Protein AF-A0A970LFM9-F1 (afdb_monomer)

Nearest PDB structures (foldseek):
  8j2d-assembly1_A  TM=4.042E-01  e=2.707E+00  Chloroflexus aurantiacus J-10-fl
  8hi5-assembly1_A  TM=4.735E-01  e=9.736E+00  Roseiflexus castenholzii DSM 13941

Mean predicted aligned error: 2.24 Å

pLDDT: mean 96.26, std 2.27, range [84.19, 98.38]

Radius of gyration: 11.84 Å; Cα contacts (8 Å, |Δi|>4): 134; chains: 1; bounding box: 28×26×28 Å

Solvent-accessible surface area (backbone atoms only — not comparable to full-atom values): 5289 Å² total; per-resi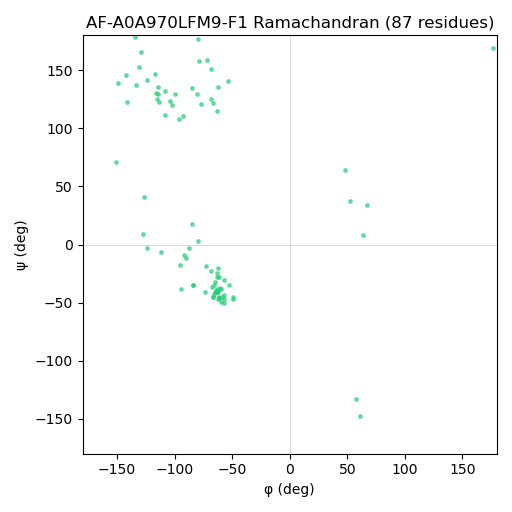due (Å²): 87,78,44,73,55,65,86,66,98,49,73,76,82,47,54,92,70,30,78,80,21,43,31,35,40,37,49,22,64,87,40,58,71,66,59,52,53,51,52,29,56,76,66,75,43,69,37,61,27,40,34,38,38,64,76,14,68,69,47,74,74,36,48,65,64,50,50,54,56,45,35,75,74,52,45,88,35,50,45,81,63,58,90,89,68,82,87,86,133

Foldseek 3Di:
DEAEDPDDPAPVVCLVVQDAAQEYEDEPQPHQPLVNLVVCVVSVRQHVAYEYDNDHPVCVVCVPVSVVSVCVRQNPRYDHDDPPDDDDD

Secondary structure (DSSP, 8-state):
-EEE--S-S-GGGTGGG-TT-SEEEEE-SSS-HHHHHHHHHHTT---SEEEEES--HHHHH-HHHHHHHHHHHHGGGEEE--TT-----

Sequence (89 aa):
KVVFSGDTGGVGELLPLLEGCDLLLMETGHHLPVEVVRQLQAADLLPGLLGFIHHGRAILNDREGQMQQLHALLGDRVVILEDATTLTV

Structure (mmCIF, N/CA/C/O backbone):
data_AF-A0A970LFM9-F1
#
_entry.id   AF-A0A970LFM9-F1
#
loop_
_atom_site.group_PDB
_atom_site.id
_atom_site.type_symbol
_atom_site.label_atom_id
_atom_site.label_alt_id
_atom_site.label_comp_id
_atom_site.label_asym_id
_atom_site.label_entity_id
_atom_site.label_seq_id
_atom_site.pdbx_PDB_ins_code
_atom_site.Cartn_x
_atom_site.Cartn_y
_atom_site.Cartn_z
_atom_site.occupancy
_atom_site.B_iso_or_equiv
_atom_site.auth_seq_id
_atom_site.auth_comp_id
_atom_site.auth_asym_id
_atom_site.auth_atom_id
_atom_site.pdbx_PDB_model_num
ATOM 1 N N . LYS A 1 1 ? -13.839 -3.329 5.237 1.00 96.31 1 LYS A N 1
ATOM 2 C CA . LYS A 1 1 ? -13.734 -1.981 4.644 1.00 96.31 1 LYS A CA 1
ATOM 3 C C . LYS A 1 1 ? -12.494 -1.888 3.766 1.00 96.31 1 LYS A C 1
ATOM 5 O O . LYS A 1 1 ? -11.402 -2.160 4.244 1.00 96.31 1 LYS A O 1
ATOM 10 N N . VAL A 1 2 ? -12.673 -1.478 2.509 1.00 98.06 2 VAL A N 1
ATOM 11 C CA . VAL A 1 2 ? -11.581 -1.227 1.556 1.00 98.06 2 VAL A CA 1
ATOM 12 C C . VAL A 1 2 ? -11.457 0.279 1.333 1.00 98.06 2 VAL A C 1
ATOM 14 O O . VAL A 1 2 ? -12.469 0.941 1.106 1.00 98.06 2 VAL A O 1
ATOM 17 N N . VAL A 1 3 ? -10.238 0.810 1.406 1.00 98.25 3 VAL A N 1
ATOM 18 C CA . VAL A 1 3 ? -9.914 2.215 1.126 1.00 98.25 3 VAL A CA 1
ATOM 19 C C . VAL A 1 3 ? -8.987 2.269 -0.082 1.00 98.25 3 VAL A C 1
ATOM 21 O O . VAL A 1 3 ? -7.991 1.555 -0.137 1.00 98.25 3 VAL A O 1
ATOM 24 N N . PHE A 1 4 ? -9.320 3.120 -1.047 1.00 97.75 4 PHE A N 1
ATOM 25 C CA . PHE A 1 4 ? -8.519 3.374 -2.240 1.00 97.75 4 PHE A CA 1
ATOM 26 C C . PHE A 1 4 ? -8.013 4.812 -2.187 1.00 97.75 4 PHE A C 1
ATOM 28 O O . PHE A 1 4 ? -8.829 5.725 -2.067 1.00 97.75 4 PHE A O 1
ATOM 35 N N . SER A 1 5 ? -6.695 5.015 -2.242 1.00 97.44 5 SER A N 1
ATOM 36 C CA . SER A 1 5 ? -6.099 6.341 -2.053 1.00 97.44 5 SER A CA 1
ATOM 37 C C . SER A 1 5 ? -6.462 7.324 -3.163 1.00 97.44 5 SER A C 1
ATOM 39 O O . SER A 1 5 ? -6.606 8.510 -2.893 1.00 97.44 5 SER A O 1
ATOM 41 N N . GLY A 1 6 ? -6.598 6.847 -4.407 1.00 95.12 6 GLY A N 1
ATOM 42 C CA . GLY A 1 6 ? -6.393 7.724 -5.562 1.00 95.12 6 GLY A CA 1
ATOM 43 C C . GLY A 1 6 ? -4.960 8.261 -5.551 1.00 95.12 6 GLY A C 1
ATOM 44 O O . GLY A 1 6 ? -4.073 7.578 -5.037 1.00 95.12 6 GLY A O 1
ATOM 45 N N . ASP A 1 7 ? -4.769 9.480 -6.042 1.00 94.44 7 ASP A N 1
ATOM 46 C CA . ASP A 1 7 ? -3.514 10.220 -5.893 1.00 94.44 7 ASP A CA 1
ATOM 47 C C . ASP A 1 7 ? -3.677 11.212 -4.735 1.00 94.44 7 ASP A C 1
ATOM 49 O O . ASP A 1 7 ? -4.666 11.952 -4.693 1.00 94.44 7 ASP A O 1
ATOM 53 N N . THR A 1 8 ? -2.740 11.228 -3.788 1.00 94.31 8 THR A N 1
ATOM 54 C CA . THR A 1 8 ? -2.850 12.029 -2.559 1.00 94.31 8 THR A CA 1
ATOM 55 C C . THR A 1 8 ? -1.593 12.846 -2.297 1.00 94.31 8 THR A C 1
ATOM 57 O O . THR A 1 8 ? -0.480 12.461 -2.655 1.00 94.31 8 THR A O 1
ATOM 60 N N . GLY A 1 9 ? -1.745 13.980 -1.607 1.00 91.25 9 GLY A N 1
ATOM 61 C CA . GLY A 1 9 ? -0.604 14.758 -1.122 1.00 91.25 9 GLY A CA 1
ATOM 62 C C . GLY A 1 9 ? 0.116 14.093 0.057 1.00 91.25 9 GLY A C 1
ATOM 63 O O . GLY A 1 9 ? 1.273 14.411 0.336 1.00 91.25 9 GLY A O 1
ATOM 64 N N . GLY A 1 10 ? -0.538 13.147 0.741 1.00 91.06 10 GLY A N 1
ATOM 65 C CA . GLY A 1 10 ? 0.033 12.385 1.850 1.00 91.06 10 GLY A CA 1
ATOM 66 C C . GLY A 1 10 ? -0.951 11.418 2.508 1.00 91.06 10 GLY A C 1
ATOM 67 O O . GLY A 1 10 ? -2.164 11.496 2.313 1.00 91.06 10 GLY A O 1
ATOM 68 N N . VAL A 1 11 ? -0.428 10.541 3.373 1.00 93.12 11 VAL A N 1
ATOM 69 C CA . VAL A 1 11 ? -1.230 9.576 4.158 1.00 93.12 11 VAL A CA 1
ATOM 70 C C . VAL A 1 11 ? -2.226 10.283 5.088 1.00 93.12 11 VAL A C 1
ATOM 72 O O . VAL A 1 11 ? -3.298 9.751 5.372 1.00 93.12 11 VAL A O 1
ATOM 75 N N . GLY A 1 12 ? -1.901 11.507 5.523 1.00 93.69 12 GLY A N 1
ATOM 76 C CA . GLY A 1 12 ? -2.731 12.339 6.399 1.00 93.69 12 GLY A CA 1
ATOM 77 C C . GLY A 1 12 ? -4.167 12.545 5.902 1.00 93.69 12 GLY A C 1
ATOM 78 O O . GLY A 1 12 ? -5.097 12.574 6.704 1.00 93.69 12 GLY A O 1
ATOM 79 N N . GLU A 1 13 ? -4.355 12.631 4.584 1.00 95.00 13 GLU A N 1
ATOM 80 C CA . GLU A 1 13 ? -5.667 12.835 3.953 1.00 95.00 13 GLU A CA 1
ATOM 81 C C . GLU A 1 13 ? -6.592 11.620 4.111 1.00 95.00 13 GLU A C 1
ATOM 83 O O . GLU A 1 13 ? -7.815 11.751 4.066 1.00 95.00 13 GLU A O 1
ATOM 88 N N . LEU A 1 14 ? -6.015 10.437 4.341 1.00 95.81 14 LEU A N 1
ATOM 89 C CA . LEU A 1 14 ? -6.746 9.181 4.447 1.00 95.81 14 LEU A CA 1
ATOM 90 C C . LEU A 1 14 ? -7.080 8.808 5.893 1.00 95.81 14 LEU A C 1
ATOM 92 O O . LEU A 1 14 ? -7.970 7.987 6.090 1.00 95.81 14 LEU A O 1
ATOM 96 N N . LEU A 1 15 ? -6.419 9.395 6.903 1.00 94.12 15 LEU A N 1
ATOM 97 C CA . LEU A 1 15 ? -6.512 8.950 8.306 1.00 94.12 15 LEU A CA 1
ATOM 98 C C . LEU A 1 15 ? -7.952 8.762 8.822 1.00 94.12 15 LEU A C 1
ATOM 100 O O . LEU A 1 15 ? -8.220 7.704 9.396 1.00 94.12 15 LEU A O 1
ATOM 104 N N . PRO A 1 16 ? -8.911 9.683 8.578 1.00 94.75 16 PRO A N 1
ATOM 105 C CA . PRO A 1 16 ? -10.290 9.506 9.046 1.00 94.75 16 PRO A CA 1
ATOM 106 C C . PRO A 1 16 ? -10.997 8.283 8.440 1.00 94.75 16 PRO A C 1
ATOM 108 O O . PRO A 1 16 ? -11.993 7.803 8.974 1.00 94.75 16 PRO A O 1
ATOM 111 N N . LEU A 1 17 ? -10.498 7.775 7.312 1.00 96.38 17 LEU A N 1
ATOM 112 C CA . LEU A 1 17 ? -11.053 6.633 6.597 1.00 96.38 17 LEU A CA 1
ATOM 113 C C . LEU A 1 17 ? -10.424 5.303 7.027 1.00 96.38 17 LEU A C 1
ATOM 115 O O . LEU A 1 17 ? -10.943 4.257 6.636 1.00 96.38 17 LEU A O 1
ATOM 119 N N . LEU A 1 18 ? -9.352 5.297 7.827 1.00 96.94 18 LEU A N 1
ATOM 120 C CA . LEU A 1 18 ? -8.557 4.090 8.096 1.00 96.94 18 LEU A CA 1
ATOM 121 C C . LEU A 1 18 ? -9.010 3.260 9.307 1.00 96.94 18 LEU A C 1
ATOM 123 O O . LEU A 1 18 ? -8.592 2.112 9.436 1.00 96.94 18 LEU A O 1
ATOM 127 N N . GLU A 1 19 ? -9.904 3.765 10.158 1.00 96.00 19 GLU A N 1
ATOM 128 C CA . GLU A 1 19 ? -10.361 3.028 11.349 1.00 96.00 19 GLU A CA 1
ATOM 129 C C . GLU A 1 19 ? -11.093 1.721 10.976 1.00 96.00 19 GLU A C 1
ATOM 131 O O . GLU A 1 19 ? -12.145 1.762 10.343 1.00 96.00 19 GLU A O 1
ATOM 136 N N . GLY A 1 20 ? -10.555 0.546 11.316 1.00 95.56 20 GLY A N 1
ATOM 137 C CA . GLY A 1 20 ? -11.133 -0.739 10.881 1.00 95.56 20 GLY A CA 1
ATOM 138 C C . GLY A 1 20 ? -11.030 -0.974 9.366 1.00 95.56 20 GLY A C 1
ATOM 139 O O . GLY A 1 20 ? -11.950 -1.501 8.739 1.00 95.56 20 GLY A O 1
ATOM 140 N N . CYS A 1 21 ? -9.955 -0.488 8.742 1.00 97.69 21 CYS A N 1
ATOM 141 C CA . CYS A 1 21 ? -9.641 -0.754 7.342 1.00 97.69 21 CYS A CA 1
ATOM 142 C C . CYS A 1 21 ? -9.058 -2.166 7.174 1.00 97.69 21 CYS A C 1
ATOM 144 O O . CYS A 1 21 ? -8.014 -2.476 7.743 1.00 97.69 21 CYS A O 1
ATOM 146 N N . ASP A 1 22 ? -9.703 -3.006 6.365 1.00 97.88 22 ASP A N 1
ATOM 147 C CA . ASP A 1 22 ? -9.221 -4.360 6.059 1.00 97.88 22 ASP A CA 1
ATOM 148 C C . ASP A 1 22 ? -8.195 -4.334 4.923 1.00 97.88 22 ASP A C 1
ATOM 150 O O . ASP A 1 22 ? -7.229 -5.088 4.945 1.00 97.88 22 ASP A O 1
ATOM 154 N N . LEU A 1 23 ? -8.368 -3.426 3.956 1.00 98.25 23 LEU A N 1
ATOM 155 C CA . LEU A 1 23 ? -7.459 -3.242 2.827 1.00 98.25 23 LEU A CA 1
ATOM 156 C C . LEU A 1 23 ? -7.298 -1.765 2.492 1.00 98.25 23 LEU A C 1
ATOM 158 O O . LEU A 1 23 ? -8.273 -1.102 2.136 1.00 98.25 23 LEU A O 1
ATOM 162 N N . LEU A 1 24 ? -6.060 -1.283 2.524 1.00 98.38 24 LEU A N 1
ATOM 163 C CA . LEU A 1 24 ? -5.684 0.002 1.944 1.00 98.38 24 LEU A CA 1
ATOM 164 C C . LEU A 1 24 ? -4.942 -0.231 0.629 1.00 98.38 24 LEU A C 1
ATOM 166 O O . LEU A 1 24 ? -3.907 -0.892 0.616 1.00 98.38 24 LEU A O 1
ATOM 170 N N . LEU A 1 25 ? -5.447 0.352 -0.453 1.00 98.31 25 LEU A N 1
ATOM 171 C CA . LEU A 1 25 ? -4.741 0.486 -1.722 1.00 98.31 25 LEU A CA 1
ATOM 172 C C . LEU A 1 25 ? -4.104 1.876 -1.767 1.00 98.31 25 LEU A C 1
ATOM 174 O O . LEU A 1 25 ? -4.829 2.866 -1.859 1.00 98.31 25 LEU A O 1
ATOM 178 N N . MET A 1 26 ? -2.777 1.937 -1.645 1.00 98.00 26 MET A N 1
ATOM 179 C CA . MET A 1 26 ? -2.014 3.180 -1.516 1.00 98.00 26 MET A CA 1
ATOM 180 C C . MET A 1 26 ? -1.114 3.411 -2.728 1.00 98.00 26 MET A C 1
ATOM 182 O O . MET A 1 26 ? -0.333 2.538 -3.115 1.00 98.00 26 MET A O 1
ATOM 186 N N . GLU A 1 27 ? -1.199 4.606 -3.303 1.00 97.06 27 GLU A N 1
ATOM 187 C CA . GLU A 1 27 ? -0.314 5.034 -4.379 1.00 97.06 27 GLU A CA 1
ATOM 188 C C . GLU A 1 27 ? 1.136 5.242 -3.908 1.00 97.06 27 GLU A C 1
ATOM 190 O O . GLU A 1 27 ? 1.404 5.586 -2.754 1.00 97.06 27 GLU A O 1
ATOM 195 N N . THR A 1 28 ? 2.093 5.048 -4.815 1.00 95.50 28 THR A N 1
ATOM 196 C CA . THR A 1 28 ? 3.519 5.316 -4.551 1.00 95.50 28 THR A CA 1
ATOM 197 C C . THR A 1 28 ? 4.147 6.224 -5.602 1.00 95.50 28 THR A C 1
ATOM 199 O O . THR A 1 28 ? 5.360 6.424 -5.588 1.00 95.50 28 THR A O 1
ATOM 202 N N . GLY A 1 29 ? 3.344 6.810 -6.495 1.00 90.62 29 GLY A N 1
ATOM 203 C CA . GLY A 1 29 ? 3.806 7.749 -7.516 1.00 90.62 29 GLY A CA 1
ATOM 204 C C . GLY A 1 29 ? 4.452 8.973 -6.876 1.00 90.62 29 GLY A C 1
ATOM 205 O O . GLY A 1 29 ? 5.503 9.433 -7.328 1.00 90.62 29 GLY A O 1
ATOM 206 N N . HIS A 1 30 ? 3.873 9.412 -5.756 1.00 89.12 30 HIS A N 1
ATOM 207 C CA . HIS A 1 30 ? 4.339 10.549 -4.961 1.00 89.12 30 HIS A CA 1
ATOM 208 C C . HIS A 1 30 ? 4.907 10.160 -3.586 1.00 89.12 30 HIS A C 1
ATOM 210 O O . HIS A 1 30 ? 5.477 11.009 -2.900 1.00 89.12 30 HIS A O 1
ATOM 216 N N . HIS A 1 31 ? 4.803 8.885 -3.189 1.00 93.69 31 HIS A N 1
ATOM 217 C CA . HIS A 1 31 ? 5.122 8.422 -1.832 1.00 93.69 31 HIS A CA 1
ATOM 218 C C . HIS A 1 31 ? 6.166 7.310 -1.821 1.00 93.69 31 HIS A C 1
ATOM 220 O O . HIS A 1 31 ? 6.145 6.399 -2.647 1.00 93.69 31 HIS A O 1
ATOM 226 N N . LEU A 1 32 ? 7.063 7.348 -0.834 1.00 95.88 32 LEU A N 1
ATOM 227 C CA . LEU A 1 32 ? 7.994 6.250 -0.587 1.00 95.88 32 LEU A CA 1
ATOM 228 C C . LEU A 1 32 ? 7.286 5.138 0.211 1.00 95.88 32 LEU A C 1
ATOM 230 O O . LEU A 1 32 ? 6.698 5.439 1.253 1.00 95.88 32 LEU A O 1
ATOM 234 N N . PRO A 1 33 ? 7.356 3.861 -0.218 1.00 96.31 33 PRO A N 1
ATOM 235 C CA . PRO A 1 33 ? 6.600 2.775 0.414 1.00 96.31 33 PRO A CA 1
ATOM 236 C C . PRO A 1 33 ? 6.885 2.609 1.913 1.00 96.31 33 PRO A C 1
ATOM 238 O O . PRO A 1 33 ? 5.967 2.461 2.718 1.00 96.31 33 PRO A O 1
ATOM 241 N N . VAL A 1 34 ? 8.158 2.672 2.311 1.00 96.56 34 VAL A N 1
ATOM 242 C CA . VAL A 1 34 ? 8.577 2.524 3.715 1.00 96.56 34 VAL A CA 1
ATOM 243 C C . VAL A 1 34 ? 8.051 3.670 4.584 1.00 96.56 34 VAL A C 1
ATOM 245 O O . VAL A 1 34 ? 7.580 3.446 5.700 1.00 96.56 34 VAL A O 1
ATOM 248 N N . GLU A 1 35 ? 8.079 4.896 4.076 1.00 96.69 35 GLU A N 1
ATOM 249 C CA . GLU A 1 35 ? 7.598 6.082 4.780 1.00 96.69 35 GLU A CA 1
ATOM 250 C C . GLU A 1 35 ? 6.082 6.042 4.969 1.00 96.69 35 GLU A C 1
ATOM 252 O O . GLU A 1 35 ? 5.611 6.420 6.041 1.00 96.69 35 GLU A O 1
ATOM 257 N N . VAL A 1 36 ? 5.327 5.515 3.998 1.00 97.19 36 VAL A N 1
ATOM 258 C CA . VAL A 1 36 ? 3.888 5.250 4.167 1.00 97.19 36 VAL A CA 1
ATOM 259 C C . VAL A 1 36 ? 3.658 4.326 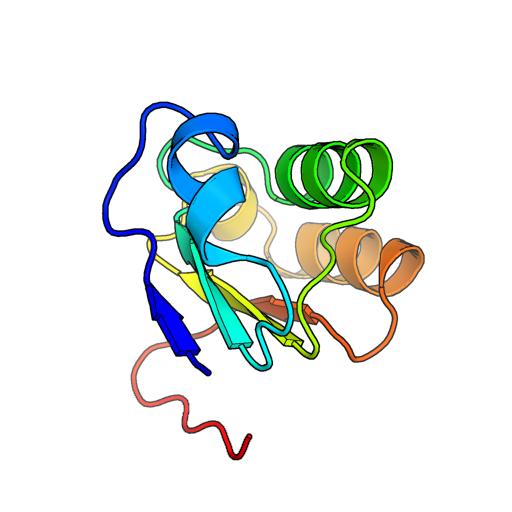5.361 1.00 97.19 36 VAL A C 1
ATOM 261 O O . VAL A 1 36 ? 2.870 4.656 6.246 1.00 97.19 36 VAL A O 1
ATOM 264 N N . VAL A 1 37 ? 4.372 3.197 5.428 1.00 97.62 37 VAL A N 1
ATOM 265 C CA . VAL A 1 37 ? 4.237 2.243 6.542 1.00 97.62 37 VAL A CA 1
ATOM 266 C C . VAL A 1 37 ? 4.543 2.914 7.878 1.00 97.62 37 VAL A C 1
ATOM 268 O O . VAL A 1 37 ? 3.778 2.768 8.830 1.00 97.62 37 VAL A O 1
ATOM 271 N N . ARG A 1 38 ? 5.624 3.699 7.945 1.00 97.00 38 ARG A N 1
ATOM 272 C CA . ARG A 1 38 ? 6.012 4.432 9.159 1.00 97.00 38 ARG A CA 1
ATOM 273 C C . ARG A 1 38 ? 4.956 5.447 9.592 1.00 97.00 38 ARG A C 1
ATOM 275 O O . ARG A 1 38 ? 4.683 5.553 10.783 1.00 97.00 38 ARG A O 1
ATOM 282 N N . GLN A 1 39 ? 4.353 6.176 8.653 1.00 96.75 39 GLN A N 1
ATOM 283 C CA . GLN A 1 39 ? 3.285 7.135 8.956 1.00 96.75 39 GLN A CA 1
ATOM 284 C C . GLN A 1 39 ? 2.030 6.432 9.485 1.00 96.75 39 GLN A C 1
ATOM 286 O O . GLN A 1 39 ? 1.456 6.878 10.476 1.00 96.75 39 GLN A O 1
ATOM 291 N N . LEU A 1 40 ? 1.644 5.305 8.881 1.00 97.12 40 LEU A N 1
ATOM 292 C CA . LEU A 1 40 ? 0.510 4.499 9.341 1.00 97.12 40 LEU A CA 1
ATOM 293 C C . LEU A 1 40 ? 0.749 3.902 10.736 1.00 97.12 40 LEU A C 1
ATOM 295 O O . LEU A 1 40 ? -0.156 3.910 11.567 1.00 97.12 40 LEU A O 1
ATOM 299 N N . GLN A 1 41 ? 1.970 3.429 11.011 1.00 96.38 41 GLN A N 1
ATOM 300 C CA . GLN A 1 41 ? 2.382 2.960 12.339 1.00 96.38 41 GLN A CA 1
ATOM 301 C C . GLN A 1 41 ? 2.332 4.079 13.380 1.00 96.38 41 GLN A C 1
ATOM 303 O O . GLN A 1 41 ? 1.793 3.883 14.464 1.00 96.38 41 GLN A O 1
ATOM 308 N N . ALA A 1 42 ? 2.869 5.256 13.053 1.00 96.69 42 ALA A N 1
ATOM 309 C CA . ALA A 1 42 ? 2.868 6.404 13.957 1.00 96.69 42 ALA A CA 1
ATOM 310 C C . ALA A 1 42 ? 1.449 6.895 14.288 1.00 96.69 42 ALA A C 1
ATOM 312 O O . ALA A 1 42 ? 1.231 7.445 15.365 1.00 96.69 42 ALA A O 1
ATOM 313 N N . ALA A 1 43 ? 0.497 6.691 13.375 1.00 95.88 43 ALA A N 1
ATOM 314 C CA . ALA A 1 43 ? -0.906 7.032 13.564 1.00 95.88 43 ALA A CA 1
ATOM 315 C C . ALA A 1 43 ? -1.741 5.918 14.229 1.00 95.88 43 ALA A C 1
ATOM 317 O O . ALA A 1 43 ? -2.925 6.137 14.453 1.00 95.88 43 ALA A O 1
ATOM 318 N N . ASP A 1 44 ? -1.157 4.747 14.516 1.00 96.31 44 ASP A N 1
ATOM 319 C CA . ASP A 1 44 ? -1.857 3.538 14.991 1.00 96.31 44 ASP A CA 1
ATOM 320 C C . ASP A 1 44 ? -3.050 3.124 14.100 1.00 96.31 44 ASP A C 1
ATOM 322 O O . ASP A 1 44 ? -4.101 2.683 14.558 1.00 96.31 44 ASP A O 1
ATOM 326 N N . 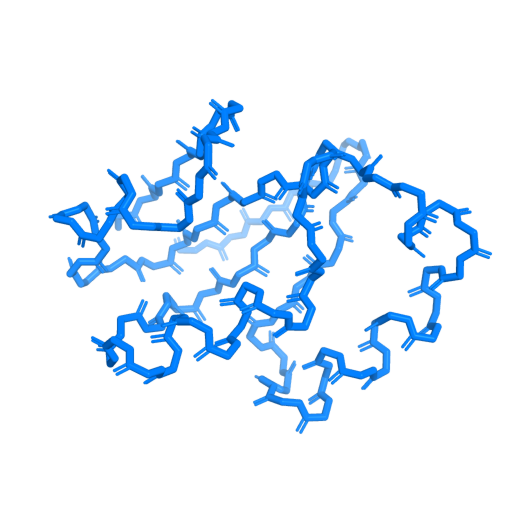LEU A 1 45 ? -2.892 3.295 12.782 1.00 96.94 45 LEU A N 1
ATOM 327 C CA . LEU A 1 45 ? -3.942 3.087 11.775 1.00 96.94 45 LEU A CA 1
ATOM 328 C C . LEU A 1 45 ? -3.483 2.133 10.663 1.00 96.94 45 LEU A C 1
ATOM 330 O O . LEU A 1 45 ? -3.744 2.347 9.478 1.00 96.94 45 LEU A O 1
ATOM 334 N N . LEU A 1 46 ? -2.771 1.066 11.036 1.00 97.19 46 LEU A N 1
ATOM 335 C CA . LEU A 1 46 ? -2.366 0.032 10.085 1.00 97.19 46 LEU A CA 1
ATOM 336 C C . LEU A 1 46 ? -3.583 -0.773 9.583 1.00 97.19 46 LEU A C 1
ATOM 338 O O . LEU A 1 46 ? -4.276 -1.386 10.399 1.00 97.19 46 LEU A O 1
ATOM 342 N N . PRO A 1 47 ? -3.805 -0.862 8.259 1.00 97.44 47 PRO A N 1
ATOM 343 C CA . PRO A 1 47 ? -4.885 -1.660 7.681 1.00 97.44 47 PRO A CA 1
ATOM 344 C C . PRO A 1 47 ? -4.590 -3.159 7.806 1.00 97.44 47 PRO A C 1
ATOM 346 O O . PRO A 1 47 ? -3.424 -3.544 7.908 1.00 97.44 47 PRO A O 1
ATOM 349 N N . GLY A 1 48 ? -5.608 -4.021 7.735 1.00 97.31 48 GLY A N 1
ATOM 350 C CA . GLY A 1 48 ? -5.432 -5.481 7.710 1.00 97.31 48 GLY A CA 1
ATOM 351 C C . GLY A 1 48 ? -4.392 -5.933 6.674 1.00 97.31 48 GLY A C 1
ATOM 352 O O . GLY A 1 48 ? -3.455 -6.656 7.019 1.00 97.31 48 GLY A O 1
ATOM 353 N N . LEU A 1 49 ? -4.495 -5.392 5.458 1.00 98.19 49 LEU A N 1
ATOM 354 C CA . LEU A 1 49 ? -3.568 -5.554 4.341 1.00 98.19 49 LEU A CA 1
ATOM 355 C C . LEU A 1 49 ? -3.253 -4.1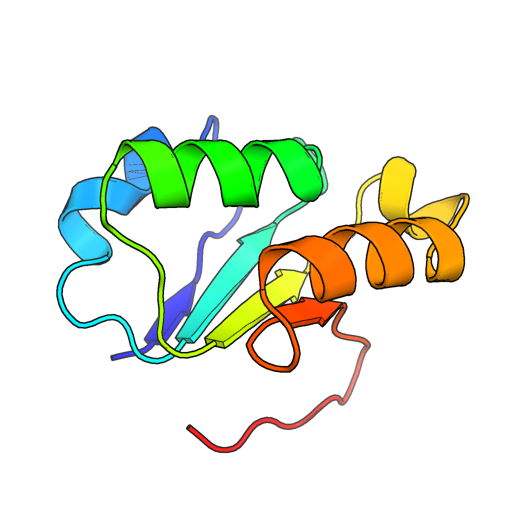91 3.696 1.00 98.19 49 LEU A C 1
ATOM 357 O O . LEU A 1 49 ? -4.148 -3.373 3.468 1.00 98.19 49 LEU A O 1
ATOM 361 N N . LEU A 1 50 ? -1.981 -3.954 3.371 1.00 98.25 50 LEU A N 1
ATOM 362 C CA . LEU A 1 50 ? -1.520 -2.787 2.615 1.00 98.25 50 LEU A CA 1
ATOM 363 C C . LEU A 1 50 ? -1.098 -3.197 1.198 1.00 98.25 50 LEU A C 1
ATOM 365 O O . LEU A 1 50 ? -0.091 -3.877 1.018 1.00 98.25 50 LEU A O 1
ATOM 369 N N . GLY A 1 51 ? -1.851 -2.769 0.190 1.00 98.06 51 GLY A N 1
ATOM 370 C CA . GLY A 1 51 ? -1.518 -2.968 -1.218 1.00 98.06 51 GLY A CA 1
ATOM 371 C C . GLY A 1 51 ? -0.959 -1.695 -1.843 1.00 98.06 51 GLY A C 1
ATOM 372 O O . GLY A 1 51 ? -1.653 -0.683 -1.895 1.00 98.06 51 GLY A O 1
ATOM 373 N N . PHE A 1 52 ? 0.266 -1.738 -2.357 1.00 98.25 52 PHE A N 1
ATOM 374 C CA . PHE A 1 52 ? 0.822 -0.629 -3.129 1.00 98.25 52 PHE A CA 1
ATOM 375 C C . PHE A 1 52 ? 0.404 -0.708 -4.596 1.00 98.25 52 PHE A C 1
ATOM 377 O O . PHE A 1 52 ? 0.479 -1.775 -5.211 1.00 98.25 52 PHE A O 1
ATOM 384 N N . ILE A 1 53 ? -0.012 0.434 -5.143 1.00 97.75 53 ILE A N 1
ATOM 385 C CA . ILE A 1 53 ? -0.419 0.650 -6.539 1.00 97.75 53 ILE A CA 1
ATOM 386 C C . ILE A 1 53 ? 0.224 1.934 -7.081 1.00 97.75 53 ILE A C 1
ATOM 388 O O . ILE A 1 53 ? 0.921 2.633 -6.346 1.00 97.75 53 ILE A O 1
ATOM 392 N N . HIS A 1 54 ? -0.024 2.251 -8.359 1.00 96.75 54 HIS A N 1
ATOM 393 C CA . HIS A 1 54 ? 0.456 3.475 -9.016 1.00 96.75 54 HIS A CA 1
ATOM 394 C C . HIS A 1 54 ? 1.954 3.707 -8.741 1.00 96.75 54 HIS A C 1
ATOM 396 O O . HIS A 1 54 ? 2.345 4.612 -8.008 1.00 96.75 54 HIS A O 1
ATOM 402 N N . HIS A 1 55 ? 2.786 2.786 -9.240 1.00 96.94 55 HIS A N 1
ATOM 403 C CA . HIS A 1 55 ? 4.167 2.633 -8.780 1.00 96.94 55 HIS A CA 1
ATOM 404 C C . HIS A 1 55 ? 5.065 3.816 -9.119 1.00 96.94 55 HIS A C 1
ATOM 406 O O . HIS A 1 55 ? 5.286 4.125 -10.290 1.00 96.94 55 HIS A O 1
ATOM 412 N N . GLY A 1 56 ? 5.655 4.425 -8.091 1.00 94.88 56 GLY A N 1
ATOM 413 C CA . GLY A 1 56 ? 6.715 5.414 -8.255 1.00 94.88 56 GLY A CA 1
ATOM 414 C C . GLY A 1 56 ? 8.084 4.789 -8.510 1.00 94.88 56 GLY A C 1
ATOM 415 O O . GLY A 1 56 ? 8.287 3.572 -8.462 1.00 94.88 56 GLY A O 1
ATOM 416 N N . ARG A 1 57 ? 9.080 5.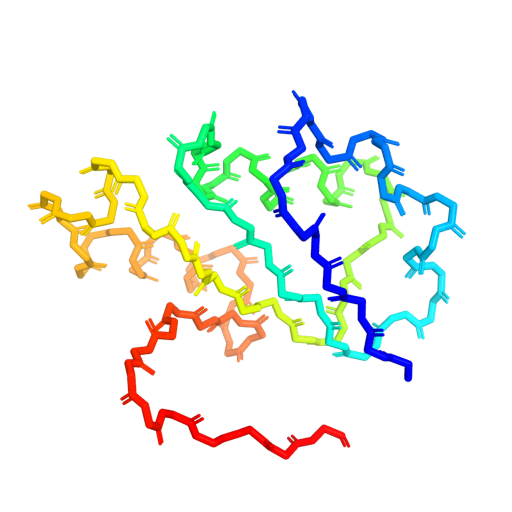654 -8.736 1.00 95.94 57 ARG A N 1
ATOM 417 C CA . ARG A 1 57 ? 10.444 5.242 -9.116 1.00 95.94 57 ARG A CA 1
ATOM 418 C C . ARG A 1 57 ? 11.111 4.290 -8.125 1.00 95.94 57 ARG A C 1
ATOM 420 O O . ARG A 1 57 ? 11.917 3.480 -8.556 1.00 95.94 57 ARG A O 1
ATOM 427 N N . ALA A 1 58 ? 10.799 4.372 -6.831 1.00 95.88 58 ALA A N 1
ATOM 428 C CA . ALA A 1 58 ? 11.375 3.472 -5.830 1.00 95.88 58 ALA A CA 1
ATOM 429 C C . ALA A 1 58 ? 11.052 2.000 -6.140 1.00 95.88 58 ALA A C 1
ATOM 431 O O . ALA A 1 58 ? 11.958 1.175 -6.210 1.00 95.88 58 ALA A O 1
ATOM 432 N N . ILE A 1 59 ? 9.779 1.697 -6.409 1.00 96.69 59 ILE A N 1
ATOM 433 C CA . ILE A 1 59 ? 9.331 0.347 -6.771 1.00 96.69 59 ILE A CA 1
ATOM 434 C C . ILE A 1 59 ? 9.763 -0.008 -8.194 1.00 96.69 59 ILE A C 1
ATOM 436 O O . ILE A 1 59 ? 10.204 -1.128 -8.430 1.00 96.69 59 ILE A O 1
ATOM 440 N N . LEU A 1 60 ? 9.673 0.933 -9.140 1.00 96.44 60 LEU A N 1
ATOM 441 C CA . LEU A 1 60 ? 10.051 0.667 -10.534 1.00 96.44 60 LEU A CA 1
ATOM 442 C C . LEU A 1 60 ? 11.549 0.369 -10.705 1.00 96.44 60 LEU A C 1
ATOM 444 O O . LEU A 1 60 ? 11.912 -0.398 -11.591 1.00 96.44 60 LEU A O 1
ATOM 448 N N . ASN A 1 61 ? 12.411 0.966 -9.879 1.00 97.50 61 AS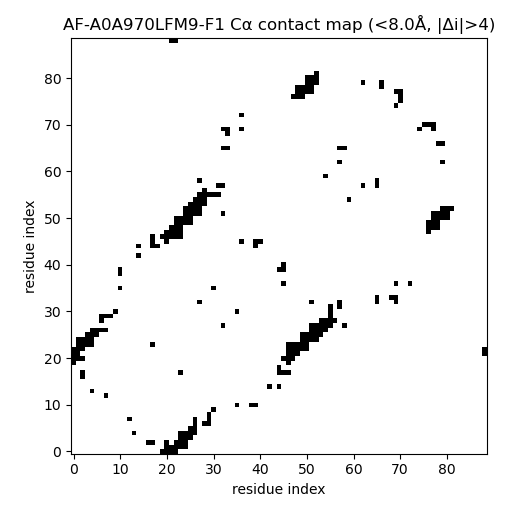N A N 1
ATOM 449 C CA . ASN A 1 61 ? 13.856 0.755 -9.952 1.00 97.50 61 ASN A CA 1
ATOM 450 C C . ASN A 1 61 ? 14.316 -0.499 -9.194 1.00 97.50 61 ASN A C 1
ATOM 452 O O . ASN A 1 61 ? 15.279 -1.128 -9.622 1.00 97.50 61 ASN A O 1
ATOM 456 N N . ASP A 1 62 ? 13.678 -0.831 -8.067 1.00 97.25 62 ASP A N 1
ATOM 457 C CA . ASP A 1 62 ? 14.082 -1.947 -7.203 1.00 97.25 62 ASP A CA 1
ATOM 458 C C . ASP A 1 62 ? 12.886 -2.545 -6.445 1.00 97.25 62 ASP A C 1
ATOM 460 O O . ASP A 1 62 ? 12.719 -2.386 -5.234 1.00 97.25 62 ASP A O 1
ATOM 464 N N . ARG A 1 63 ? 12.015 -3.244 -7.178 1.00 96.94 63 ARG A N 1
ATOM 465 C CA . ARG A 1 63 ? 10.825 -3.889 -6.608 1.00 96.94 63 ARG A CA 1
ATOM 466 C C . ARG A 1 63 ? 11.183 -4.865 -5.486 1.00 96.94 63 ARG A C 1
ATOM 468 O O . ARG A 1 63 ? 10.534 -4.849 -4.443 1.00 96.94 63 ARG A O 1
ATOM 475 N N . GLU A 1 64 ? 12.177 -5.724 -5.701 1.00 97.75 64 GLU A N 1
ATOM 476 C CA . GLU A 1 64 ? 12.547 -6.767 -4.739 1.00 97.75 64 GLU A CA 1
ATOM 477 C C . GLU A 1 64 ? 13.112 -6.169 -3.450 1.00 97.75 64 GLU A C 1
ATOM 479 O O . GLU A 1 64 ? 12.675 -6.555 -2.364 1.00 97.75 64 GLU A O 1
ATOM 484 N N . GLY A 1 65 ? 14.013 -5.186 -3.547 1.00 97.88 65 GLY A N 1
ATOM 485 C CA . GLY A 1 65 ? 14.557 -4.499 -2.379 1.00 97.88 65 GLY A CA 1
ATOM 486 C C . GLY A 1 65 ? 13.485 -3.739 -1.598 1.00 97.88 65 GLY A C 1
ATOM 487 O O . GLY A 1 65 ? 13.455 -3.815 -0.367 1.00 97.88 65 GLY A O 1
ATOM 488 N N . GLN A 1 66 ? 12.542 -3.080 -2.287 1.00 97.81 66 GLN A N 1
ATOM 489 C CA . GLN A 1 66 ? 11.382 -2.468 -1.627 1.00 97.81 66 GLN A CA 1
ATOM 490 C C . GLN A 1 66 ? 10.524 -3.523 -0.917 1.00 97.81 66 GLN A C 1
ATOM 492 O O . GLN A 1 66 ? 10.176 -3.349 0.250 1.00 97.81 66 GLN A O 1
ATOM 497 N N . MET A 1 67 ? 10.223 -4.645 -1.575 1.00 97.88 67 MET A N 1
ATOM 498 C CA . MET A 1 67 ? 9.408 -5.711 -0.990 1.00 97.88 67 MET A CA 1
ATOM 499 C C . MET A 1 67 ? 10.072 -6.341 0.245 1.00 97.88 67 MET A C 1
ATOM 501 O O . MET A 1 67 ? 9.390 -6.597 1.236 1.00 97.88 67 MET A O 1
ATOM 505 N N . GLN A 1 68 ? 11.397 -6.526 0.238 1.00 98.12 68 GLN A N 1
ATOM 506 C CA . GLN A 1 68 ? 12.154 -7.006 1.402 1.00 98.12 68 GLN A CA 1
ATOM 507 C C . GLN A 1 68 ? 12.050 -6.045 2.593 1.00 98.12 68 GLN A C 1
ATOM 509 O O . GLN A 1 68 ? 11.803 -6.479 3.720 1.00 98.12 68 GLN A O 1
ATOM 514 N N . GLN A 1 69 ? 12.201 -4.739 2.354 1.00 98.00 69 GLN A N 1
ATOM 515 C CA . GLN A 1 69 ? 12.060 -3.720 3.399 1.00 98.00 69 GLN A CA 1
ATOM 516 C C . GLN A 1 69 ? 10.639 -3.687 3.970 1.00 98.00 69 GLN A C 1
ATOM 518 O O . GLN A 1 69 ? 10.458 -3.588 5.182 1.00 98.00 69 GLN A O 1
ATOM 523 N N . LEU A 1 70 ? 9.629 -3.807 3.108 1.00 98.06 70 LEU A N 1
ATOM 524 C CA . LEU A 1 70 ? 8.225 -3.833 3.504 1.00 98.06 70 LEU A CA 1
ATOM 525 C C . LEU A 1 70 ? 7.878 -5.090 4.315 1.00 98.06 70 LEU A C 1
ATOM 527 O O . LEU A 1 70 ? 7.268 -4.969 5.378 1.00 98.06 70 LEU A O 1
ATOM 531 N N . HIS A 1 71 ? 8.325 -6.275 3.885 1.00 97.81 71 HIS A N 1
ATOM 532 C CA . HIS A 1 71 ? 8.157 -7.517 4.651 1.00 97.81 71 HIS A CA 1
ATOM 533 C C . HIS A 1 71 ? 8.826 -7.441 6.024 1.00 97.81 71 HIS A C 1
ATOM 535 O O . HIS A 1 71 ? 8.266 -7.930 7.001 1.00 97.81 71 HIS A O 1
ATOM 541 N N . ALA A 1 72 ? 9.995 -6.803 6.134 1.00 97.81 72 ALA A N 1
ATOM 542 C CA . ALA A 1 72 ? 10.656 -6.621 7.425 1.00 97.81 72 ALA A CA 1
ATOM 543 C C . ALA A 1 72 ? 9.828 -5.764 8.406 1.00 97.81 72 ALA A C 1
ATOM 545 O O . ALA A 1 72 ? 9.989 -5.902 9.617 1.00 97.81 72 ALA A O 1
ATOM 546 N N . LEU A 1 73 ? 8.942 -4.896 7.900 1.00 96.88 73 LEU A N 1
ATOM 547 C CA . LEU A 1 73 ? 8.092 -4.019 8.711 1.00 96.88 73 LEU A CA 1
ATOM 548 C C . LEU A 1 73 ? 6.701 -4.601 8.994 1.00 96.88 73 LEU A C 1
ATOM 550 O O . LEU A 1 73 ? 6.177 -4.393 10.087 1.00 96.88 73 LEU A O 1
ATOM 554 N N . LEU A 1 74 ? 6.089 -5.284 8.021 1.00 96.88 74 LEU A N 1
ATOM 555 C CA . LEU A 1 74 ? 4.683 -5.716 8.082 1.00 96.88 74 LEU A CA 1
ATOM 556 C C . LEU A 1 74 ? 4.465 -7.224 7.894 1.00 96.88 74 LEU A C 1
ATOM 558 O O . LEU A 1 74 ? 3.328 -7.688 8.001 1.00 96.88 74 LEU A O 1
ATOM 562 N N . GLY A 1 75 ? 5.516 -8.005 7.638 1.00 96.75 75 GLY A N 1
ATOM 563 C CA . GLY A 1 75 ? 5.383 -9.418 7.289 1.00 96.75 75 GLY A CA 1
ATOM 564 C C . GLY A 1 75 ? 4.501 -9.591 6.053 1.00 96.75 75 GLY A C 1
ATOM 565 O O . GLY A 1 75 ? 4.644 -8.855 5.084 1.00 96.75 75 GLY A O 1
ATOM 566 N N . ASP A 1 76 ? 3.553 -10.523 6.110 1.00 96.19 76 ASP A N 1
ATOM 567 C CA . ASP A 1 76 ? 2.654 -10.836 4.989 1.00 96.19 76 ASP A CA 1
ATOM 568 C C . ASP A 1 76 ? 1.477 -9.849 4.842 1.00 96.19 76 ASP A C 1
ATOM 570 O O . ASP A 1 76 ? 0.621 -10.014 3.976 1.00 96.19 76 ASP A O 1
ATOM 574 N N . ARG A 1 77 ? 1.414 -8.797 5.674 1.00 96.88 77 ARG A N 1
ATOM 575 C CA . ARG A 1 77 ? 0.357 -7.767 5.625 1.00 96.88 77 ARG A CA 1
ATOM 576 C C . ARG A 1 77 ? 0.635 -6.650 4.619 1.00 96.88 77 ARG A C 1
ATOM 578 O O . ARG A 1 77 ? 0.035 -5.576 4.701 1.00 96.88 77 ARG A O 1
ATOM 585 N N . VAL A 1 78 ? 1.538 -6.872 3.673 1.00 98.12 78 VAL A N 1
ATOM 586 C CA . VAL A 1 78 ? 1.885 -5.901 2.636 1.00 98.12 78 VAL A CA 1
ATOM 587 C C . VAL A 1 78 ? 2.127 -6.599 1.309 1.00 98.12 78 VAL A C 1
ATOM 589 O O . VAL A 1 78 ? 2.634 -7.715 1.269 1.00 98.12 78 VAL A O 1
ATOM 592 N N . VAL A 1 79 ? 1.759 -5.940 0.214 1.00 97.75 79 VAL A N 1
ATOM 593 C CA . VAL A 1 79 ? 1.957 -6.446 -1.144 1.00 97.75 79 VAL A CA 1
ATOM 594 C C . VAL A 1 79 ? 2.175 -5.290 -2.115 1.00 97.75 79 VAL A C 1
ATOM 596 O O . VAL A 1 79 ? 1.497 -4.268 -2.045 1.00 97.75 79 VAL A O 1
ATOM 599 N N . ILE A 1 80 ? 3.111 -5.448 -3.050 1.00 98.06 80 ILE A N 1
ATOM 600 C CA . ILE A 1 80 ? 3.224 -4.568 -4.218 1.00 98.06 80 ILE A CA 1
ATOM 601 C C . ILE A 1 80 ? 2.415 -5.204 -5.350 1.00 98.06 80 ILE A C 1
ATOM 603 O O . ILE A 1 80 ? 2.790 -6.259 -5.865 1.00 98.06 80 ILE A O 1
ATOM 607 N N . LEU A 1 81 ? 1.299 -4.586 -5.730 1.00 97.56 81 LEU A N 1
ATOM 608 C CA . LEU A 1 81 ? 0.366 -5.168 -6.695 1.00 97.56 81 LEU A CA 1
ATOM 609 C C . LEU A 1 81 ? 0.855 -5.015 -8.134 1.00 97.56 81 LEU A C 1
ATOM 611 O O . LEU A 1 81 ? 1.663 -4.147 -8.450 1.00 97.56 81 LEU A O 1
ATOM 615 N N . GLU A 1 82 ? 0.355 -5.873 -9.009 1.00 96.44 82 GLU A N 1
ATOM 616 C CA . GLU A 1 82 ? 0.591 -5.833 -10.452 1.00 96.44 82 GLU A CA 1
ATOM 617 C C . GLU A 1 82 ? -0.745 -5.903 -11.191 1.00 96.44 82 GLU A C 1
ATOM 619 O O . GLU A 1 82 ? -1.778 -6.263 -10.609 1.00 96.44 82 GLU A O 1
ATOM 624 N N . ASP A 1 83 ? -0.733 -5.578 -12.479 1.00 96.31 83 ASP A N 1
ATOM 625 C CA . ASP A 1 83 ? -1.919 -5.693 -13.319 1.00 96.31 83 ASP A CA 1
ATOM 626 C C . ASP A 1 83 ? -2.502 -7.112 -13.240 1.00 96.31 83 ASP A C 1
ATOM 628 O O . ASP A 1 83 ? -1.781 -8.107 -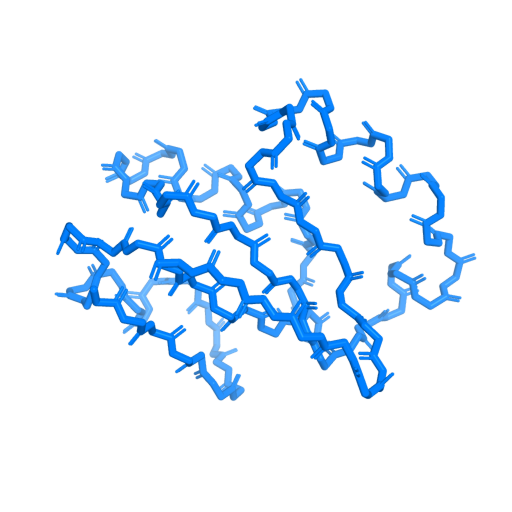13.175 1.00 96.31 83 ASP A O 1
ATOM 632 N N . ALA A 1 84 ? -3.834 -7.196 -13.220 1.00 96.56 84 ALA A N 1
ATOM 633 C CA . ALA A 1 84 ? -4.601 -8.432 -13.042 1.00 96.56 84 ALA A CA 1
ATOM 634 C C . ALA A 1 84 ? -4.433 -9.164 -11.689 1.00 96.56 84 ALA A C 1
ATOM 636 O O . ALA A 1 84 ? -5.001 -10.246 -11.512 1.00 96.56 84 ALA A O 1
ATOM 637 N N . THR A 1 85 ? -3.745 -8.581 -10.699 1.00 95.94 85 THR A N 1
ATOM 638 C CA . THR A 1 85 ? -3.714 -9.147 -9.338 1.00 95.94 85 THR A CA 1
ATOM 639 C C . THR A 1 85 ? -5.117 -9.167 -8.725 1.00 95.94 85 THR A C 1
ATOM 641 O O . THR A 1 85 ? -5.847 -8.179 -8.784 1.00 95.94 85 THR A O 1
ATOM 644 N N . THR A 1 86 ? -5.486 -10.282 -8.089 1.00 95.81 86 THR A N 1
ATOM 645 C CA . THR A 1 86 ? -6.736 -10.422 -7.324 1.00 95.81 86 THR A CA 1
ATOM 646 C C . THR A 1 86 ? -6.414 -10.619 -5.846 1.00 95.81 86 THR A C 1
ATOM 648 O O . THR A 1 86 ? -5.535 -11.408 -5.507 1.00 95.81 86 THR A O 1
ATOM 651 N N . LEU A 1 87 ? -7.140 -9.926 -4.968 1.00 93.19 87 LEU A N 1
ATOM 652 C CA . LEU A 1 87 ? -7.036 -10.062 -3.514 1.00 93.19 87 LEU A CA 1
ATOM 653 C C . LEU A 1 87 ? -8.364 -10.560 -2.937 1.00 93.19 87 LEU A C 1
ATOM 655 O O . LEU A 1 87 ? -9.430 -10.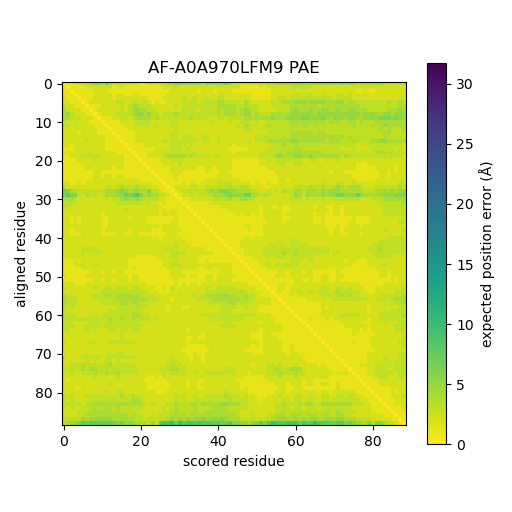214 -3.442 1.00 93.19 87 LEU A O 1
ATOM 659 N N . THR A 1 88 ? -8.294 -11.349 -1.866 1.00 91.31 88 THR A N 1
ATOM 660 C CA . THR A 1 88 ? -9.450 -11.711 -1.029 1.00 91.31 88 THR A CA 1
ATOM 661 C C . THR A 1 88 ? -9.221 -11.120 0.352 1.00 91.31 88 THR A C 1
ATOM 663 O O . THR A 1 88 ? -8.161 -11.353 0.932 1.00 91.31 88 THR A O 1
ATOM 666 N N . VAL A 1 89 ? -10.183 -10.334 0.834 1.00 84.19 89 VAL A N 1
ATOM 667 C CA . VAL A 1 89 ? -10.111 -9.582 2.094 1.00 84.19 89 VAL A CA 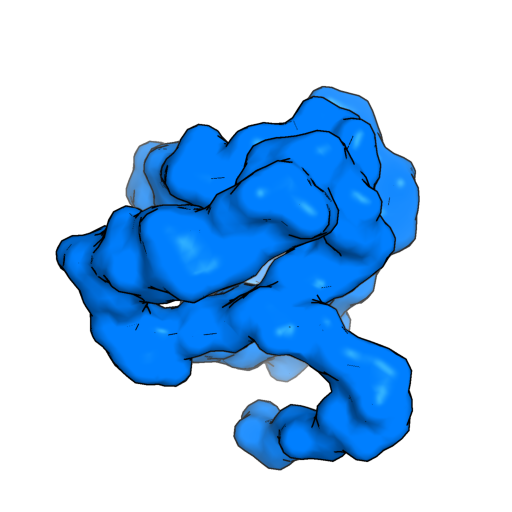1
ATOM 668 C C . VAL A 1 89 ? -11.415 -9.675 2.861 1.00 84.19 89 VAL A C 1
ATOM 670 O O . VAL A 1 89 ? -12.475 -9.761 2.197 1.00 84.19 89 VAL A O 1
#